Protein AF-0000000076601968 (afdb_homodimer)

Sequence (152 aa):
MTELIRTIVTALVDHPDQVSVTKQETDDVVLYQLTTHPDDLGKVIGKQGRIAKAIRTVLFAAASHNEKRVQLEILEMTELIRTIVTALVDHPDQVSVTKQETDDVVLYQLTTHPDDLGKV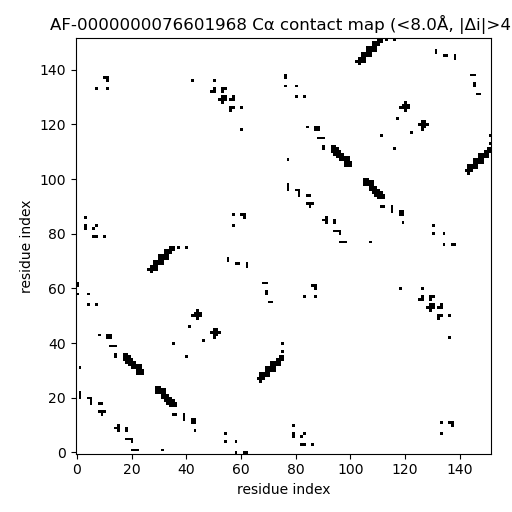IGKQGRIAKAIRTVLFAAASHNEKRVQLEILE

Foldseek 3Di:
DQVLVLVVLCVQFPCSVFWDWDWDDDPAEIEIEIEDDPVRLCRCQDDVRVNVVVSVVVVQVVCVVPRHHYYYHYDD/DQVLVLVVLCVQFDCSVFWDWDWDDDPAEIEIEIEDDPVRLCRCQDDVRVNVVVSVVVVQVVCVVPRHHYYYHYDD

Structure (mmCIF, N/CA/C/O backbone):
data_AF-0000000076601968-model_v1
#
loop_
_entity.id
_entity.type
_entity.pdbx_description
1 polymer 'RNA-binding protein KhpA'
#
loop_
_atom_site.group_PDB
_atom_site.id
_atom_site.type_symbol
_atom_site.label_atom_id
_atom_site.label_alt_id
_atom_site.label_comp_id
_atom_site.label_asym_id
_atom_site.label_entity_id
_atom_site.label_seq_id
_atom_site.pdbx_PDB_ins_code
_atom_site.Cartn_x
_atom_site.Cartn_y
_atom_site.Cartn_z
_atom_site.occupancy
_atom_site.B_iso_or_equiv
_atom_site.auth_seq_id
_atom_site.auth_comp_id
_atom_site.auth_asym_id
_atom_site.auth_atom_id
_atom_site.pdbx_PDB_model_num
ATOM 1 N N . MET A 1 1 ? 8.766 2.541 7.273 1 90.94 1 MET A N 1
ATOM 2 C CA . MET A 1 1 ? 8.602 2.344 5.84 1 90.94 1 MET A CA 1
ATOM 3 C C . MET A 1 1 ? 8.883 0.894 5.453 1 90.94 1 MET A C 1
ATOM 5 O O . MET A 1 1 ? 8.109 0.285 4.711 1 90.94 1 MET A O 1
ATOM 9 N N . THR A 1 2 ? 9.875 0.238 6.227 1 95.81 2 THR A N 1
ATOM 10 C CA . THR A 1 2 ? 10.18 -1.158 5.941 1 95.81 2 THR A CA 1
ATOM 11 C C . THR A 1 2 ? 8.984 -2.053 6.262 1 95.81 2 THR A C 1
ATOM 13 O O . THR A 1 2 ? 8.625 -2.916 5.461 1 95.81 2 THR A O 1
ATOM 16 N N . GLU A 1 3 ? 8.406 -1.749 7.41 1 95.69 3 GLU A N 1
ATOM 17 C CA . GLU A 1 3 ? 7.258 -2.549 7.82 1 95.69 3 GLU A CA 1
ATOM 18 C C . GLU A 1 3 ? 6.074 -2.334 6.883 1 95.69 3 GLU A C 1
ATOM 20 O O . GLU A 1 3 ? 5.32 -3.266 6.602 1 95.69 3 GLU A O 1
ATOM 25 N N . LEU A 1 4 ? 5.965 -1.119 6.457 1 97.94 4 LEU A N 1
ATOM 26 C CA . LEU A 1 4 ? 4.898 -0.804 5.512 1 97.94 4 LEU A CA 1
ATOM 27 C C . LEU A 1 4 ? 5.078 -1.58 4.211 1 97.94 4 LEU A C 1
ATOM 29 O O . LEU A 1 4 ? 4.145 -2.23 3.74 1 97.94 4 LEU A O 1
ATOM 33 N N . ILE A 1 5 ? 6.266 -1.593 3.67 1 98.69 5 ILE A N 1
ATOM 34 C CA . ILE A 1 5 ? 6.57 -2.314 2.439 1 98.69 5 ILE A CA 1
ATOM 35 C C . ILE A 1 5 ? 6.301 -3.805 2.635 1 98.69 5 ILE A C 1
ATOM 37 O O . ILE A 1 5 ? 5.637 -4.434 1.808 1 98.69 5 ILE A 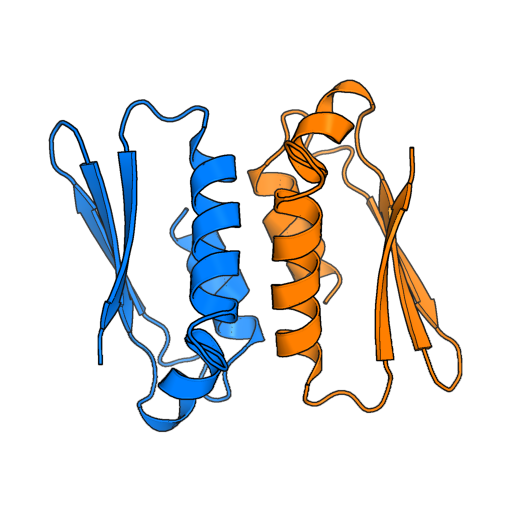O 1
ATOM 41 N N . ARG A 1 6 ? 6.762 -4.301 3.723 1 98.44 6 ARG A N 1
ATOM 42 C CA . ARG A 1 6 ? 6.582 -5.723 3.996 1 98.44 6 ARG A CA 1
ATOM 43 C C . ARG A 1 6 ? 5.102 -6.086 4.074 1 98.44 6 ARG A C 1
ATOM 45 O O . ARG A 1 6 ? 4.668 -7.074 3.486 1 98.44 6 ARG A O 1
ATOM 52 N N . THR A 1 7 ? 4.352 -5.273 4.738 1 98.25 7 THR A N 1
ATOM 53 C CA . THR A 1 7 ? 2.932 -5.555 4.906 1 98.25 7 THR A CA 1
ATOM 54 C C . THR A 1 7 ? 2.221 -5.559 3.557 1 98.25 7 THR A C 1
ATOM 56 O O . THR A 1 7 ? 1.455 -6.477 3.254 1 98.25 7 THR A O 1
ATOM 59 N N . ILE A 1 8 ? 2.502 -4.562 2.754 1 98.69 8 ILE A N 1
ATOM 60 C CA . ILE A 1 8 ? 1.854 -4.461 1.451 1 98.69 8 ILE A CA 1
ATOM 61 C C . ILE A 1 8 ? 2.24 -5.66 0.589 1 98.69 8 ILE A C 1
ATOM 63 O O . ILE A 1 8 ? 1.372 -6.355 0.058 1 98.69 8 ILE A O 1
ATOM 67 N N . VAL A 1 9 ? 3.523 -6.004 0.52 1 98.81 9 VAL A N 1
ATOM 68 C CA . VAL A 1 9 ? 4.016 -7.012 -0.412 1 98.81 9 VAL A CA 1
ATOM 69 C C . VAL A 1 9 ? 3.564 -8.398 0.043 1 98.81 9 VAL A C 1
ATOM 71 O O . VAL A 1 9 ? 3.197 -9.242 -0.78 1 98.81 9 VAL A O 1
ATOM 74 N N . THR A 1 10 ? 3.584 -8.609 1.359 1 98.31 10 THR A N 1
ATOM 75 C CA . THR A 1 10 ? 3.168 -9.906 1.88 1 98.31 10 THR A CA 1
ATOM 76 C C . THR A 1 10 ? 1.715 -10.195 1.516 1 98.31 10 THR A C 1
ATOM 78 O O . THR A 1 10 ? 1.332 -11.352 1.337 1 98.31 10 THR A O 1
ATOM 81 N N . ALA A 1 11 ? 0.943 -9.18 1.308 1 97.69 11 ALA A N 1
ATOM 82 C CA . ALA A 1 11 ? -0.463 -9.344 0.949 1 97.69 11 ALA A CA 1
ATOM 83 C C . ALA A 1 11 ? -0.611 -9.727 -0.521 1 97.69 11 ALA A C 1
ATOM 85 O O . ALA A 1 11 ? -1.682 -10.164 -0.95 1 97.69 11 ALA A O 1
ATOM 86 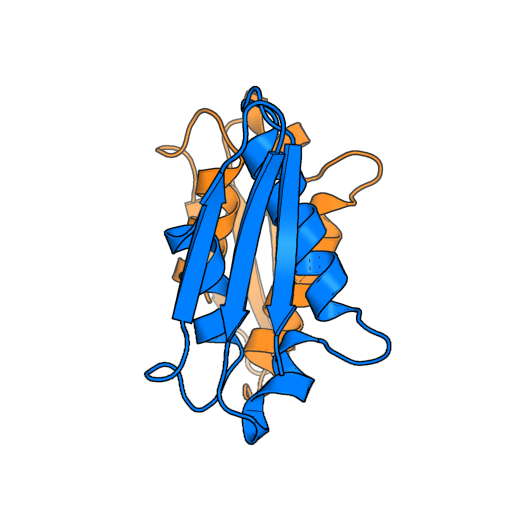N N . LEU A 1 12 ? 0.41 -9.633 -1.264 1 98.12 12 LEU A N 1
ATOM 87 C CA . LEU A 1 12 ? 0.332 -9.797 -2.711 1 98.12 12 LEU A CA 1
ATOM 88 C C . LEU A 1 12 ? 0.92 -11.141 -3.133 1 98.12 12 LEU A C 1
ATOM 90 O O . LEU A 1 12 ? 0.673 -11.609 -4.246 1 98.12 12 LEU A O 1
ATOM 94 N N . VAL A 1 13 ? 1.679 -11.82 -2.234 1 98.25 13 VAL A N 1
ATOM 95 C CA . VAL A 1 13 ? 2.547 -12.883 -2.73 1 98.25 13 VAL A CA 1
ATOM 96 C C . VAL A 1 13 ? 2.105 -14.227 -2.15 1 98.25 13 VAL A C 1
ATOM 98 O O . VAL A 1 13 ? 1.395 -14.273 -1.144 1 98.25 13 VAL A O 1
ATOM 101 N N . ASP A 1 14 ? 2.645 -15.273 -2.76 1 97.56 14 ASP A N 1
ATOM 102 C CA . ASP A 1 14 ? 2.355 -16.625 -2.32 1 97.56 14 ASP A CA 1
ATOM 103 C C . ASP A 1 14 ? 3.406 -17.125 -1.327 1 97.56 14 ASP A C 1
ATOM 105 O O . ASP A 1 14 ? 3.174 -18.094 -0.597 1 97.56 14 ASP A O 1
ATOM 109 N N . HIS A 1 15 ? 4.633 -16.5 -1.301 1 98.38 15 HIS A N 1
ATOM 110 C CA . HIS A 1 15 ? 5.719 -16.906 -0.415 1 98.38 15 HIS A CA 1
ATOM 111 C C . HIS A 1 15 ? 6.102 -15.781 0.537 1 98.38 15 HIS A C 1
ATOM 113 O O . HIS A 1 15 ? 7.207 -15.242 0.452 1 98.38 15 HIS A O 1
ATOM 119 N N . PRO A 1 16 ? 5.273 -15.477 1.503 1 98.25 16 PRO A N 1
ATOM 120 C CA . PRO A 1 16 ? 5.492 -14.344 2.404 1 98.25 16 PRO A CA 1
ATOM 121 C C . PRO A 1 16 ? 6.781 -14.477 3.215 1 98.25 16 PRO A C 1
ATOM 123 O O . PRO A 1 16 ? 7.379 -13.469 3.598 1 98.25 16 PRO A O 1
ATOM 126 N N . ASP A 1 17 ? 7.195 -15.727 3.387 1 98.19 17 ASP A N 1
ATOM 127 C CA . ASP A 1 17 ? 8.398 -15.945 4.188 1 98.19 17 ASP A CA 1
ATOM 128 C C . ASP A 1 17 ? 9.656 -15.539 3.42 1 98.19 17 ASP A C 1
ATOM 130 O O . ASP A 1 17 ? 10.734 -15.422 4.004 1 98.19 17 ASP A O 1
ATOM 134 N N . GLN A 1 18 ? 9.516 -15.266 2.16 1 98.19 18 GLN A N 1
ATOM 135 C CA . GLN A 1 18 ? 10.664 -14.938 1.324 1 98.19 18 GLN A CA 1
ATOM 136 C C . GLN A 1 18 ? 10.68 -13.445 0.976 1 98.19 18 GLN A C 1
ATOM 138 O O . GLN A 1 18 ? 11.438 -13.016 0.107 1 98.19 18 GLN A O 1
ATOM 143 N N . VAL A 1 19 ? 9.867 -12.719 1.599 1 98.69 19 VAL A N 1
ATOM 144 C CA . VAL A 1 19 ? 9.883 -11.266 1.416 1 98.69 19 VAL A CA 1
ATOM 145 C C . VAL A 1 19 ? 10.977 -10.648 2.281 1 98.69 19 VAL A C 1
ATOM 147 O O . VAL A 1 19 ? 11 -10.852 3.498 1 98.69 19 VAL A O 1
ATOM 150 N N . SER A 1 20 ? 11.883 -9.938 1.651 1 98.31 20 SER A N 1
ATOM 151 C CA . SER A 1 20 ? 12.945 -9.242 2.373 1 98.31 20 SER A CA 1
ATOM 152 C C . SER A 1 20 ? 13.07 -7.797 1.909 1 98.31 20 SER A C 1
ATOM 154 O O . SER A 1 20 ? 12.961 -7.512 0.715 1 98.31 20 SER A O 1
ATOM 156 N N . VAL A 1 21 ? 13.25 -6.969 2.834 1 98.44 21 VAL A N 1
ATOM 157 C CA . VAL A 1 21 ? 13.477 -5.555 2.557 1 98.44 21 VAL A CA 1
ATOM 158 C C . VAL A 1 21 ? 14.742 -5.082 3.27 1 98.44 21 VAL A C 1
ATOM 160 O O . VAL A 1 21 ? 14.875 -5.25 4.484 1 98.44 21 VAL A O 1
ATOM 163 N N . THR A 1 22 ? 15.633 -4.555 2.49 1 97.62 22 THR A N 1
ATOM 164 C CA . THR A 1 22 ? 16.828 -3.945 3.078 1 97.62 22 THR A CA 1
ATOM 165 C C . THR A 1 22 ? 16.828 -2.436 2.854 1 97.62 22 THR A C 1
ATOM 167 O O . THR A 1 22 ? 16.203 -1.942 1.907 1 97.62 22 THR A O 1
ATOM 170 N N . LYS A 1 23 ? 17.469 -1.788 3.844 1 96.69 23 LYS A N 1
ATOM 171 C CA . LYS A 1 23 ? 17.516 -0.329 3.812 1 96.69 23 LYS A CA 1
ATOM 172 C C . LYS A 1 23 ? 18.953 0.165 3.633 1 96.69 23 LYS A C 1
ATOM 174 O O . LYS A 1 23 ? 19.859 -0.285 4.332 1 96.69 23 LYS A O 1
ATOM 179 N N . GLN A 1 24 ? 19.156 0.94 2.545 1 95.56 24 GLN A N 1
ATOM 180 C CA . GLN A 1 24 ? 20.391 1.689 2.373 1 95.56 24 GLN A CA 1
ATOM 181 C C . GLN A 1 24 ? 20.141 3.193 2.439 1 95.56 24 GLN A C 1
ATOM 183 O O . GLN A 1 24 ? 19.25 3.709 1.756 1 95.56 24 GLN A O 1
ATOM 188 N N . GLU A 1 25 ? 21.031 3.791 3.275 1 93.25 25 GLU A N 1
ATOM 189 C CA . GLU A 1 25 ? 20.766 5.211 3.494 1 93.25 25 GLU A CA 1
ATOM 190 C C . GLU A 1 25 ? 22.016 6.051 3.244 1 93.25 25 GLU A C 1
ATOM 192 O O . GLU A 1 25 ? 23.109 5.68 3.668 1 93.25 25 GLU A O 1
ATOM 197 N N . THR A 1 26 ? 21.812 7.016 2.332 1 93.69 26 THR A N 1
ATOM 198 C CA . THR A 1 26 ? 22.812 8.078 2.215 1 93.69 26 THR A CA 1
ATOM 199 C C . THR A 1 26 ? 22.281 9.375 2.828 1 93.69 26 THR A C 1
ATOM 201 O O . THR A 1 26 ? 21.281 9.367 3.539 1 93.69 26 THR A O 1
ATOM 204 N N . ASP A 1 27 ? 22.969 10.5 2.721 1 92.31 27 ASP A N 1
ATOM 205 C CA . ASP A 1 27 ? 22.562 11.766 3.324 1 92.31 27 ASP A CA 1
ATOM 206 C C . ASP A 1 27 ? 21.266 12.273 2.701 1 92.31 27 ASP A C 1
ATOM 208 O O . ASP A 1 27 ? 20.469 12.922 3.375 1 92.31 27 ASP A O 1
ATOM 212 N N . ASP A 1 28 ? 20.984 11.852 1.459 1 93.38 28 ASP A N 1
ATOM 213 C CA . ASP A 1 28 ? 19.891 12.508 0.754 1 93.38 28 ASP A CA 1
ATOM 214 C C . ASP A 1 28 ? 18.797 11.516 0.377 1 93.38 28 ASP A C 1
ATOM 216 O O . ASP A 1 28 ? 17.672 11.906 0.067 1 93.38 28 ASP A O 1
ATOM 220 N N . VAL A 1 29 ? 19.219 10.195 0.379 1 94.5 29 VAL A N 1
ATOM 221 C CA . VAL A 1 29 ? 18.297 9.219 -0.176 1 94.5 29 VAL A CA 1
ATOM 222 C C . VAL A 1 29 ? 18.203 8 0.746 1 94.5 29 VAL A C 1
ATOM 224 O O . VAL A 1 29 ? 19.234 7.531 1.255 1 94.5 29 VAL A O 1
ATOM 227 N N . VAL A 1 30 ? 17.031 7.555 1.025 1 96.06 30 VAL A N 1
ATOM 228 C CA . VAL A 1 30 ? 16.797 6.242 1.616 1 96.06 30 VAL A CA 1
ATOM 229 C C . VAL A 1 30 ? 16.312 5.266 0.544 1 96.06 30 VAL A C 1
ATOM 231 O O . VAL A 1 30 ? 15.273 5.48 -0.07 1 96.06 30 VAL A O 1
ATOM 234 N N . LEU A 1 31 ? 17.156 4.238 0.292 1 97.44 31 LEU A N 1
ATOM 235 C CA . LEU A 1 31 ? 16.844 3.227 -0.71 1 97.44 31 LEU A CA 1
ATOM 236 C C . LEU A 1 31 ? 16.375 1.935 -0.049 1 97.44 31 LEU A C 1
ATOM 238 O O . LEU A 1 31 ? 17.094 1.35 0.76 1 97.44 31 LEU A O 1
ATOM 242 N N . TYR A 1 32 ? 15.148 1.607 -0.361 1 98.12 32 TYR A N 1
ATOM 243 C CA . TYR A 1 32 ? 14.641 0.303 0.048 1 98.12 32 TYR A CA 1
ATOM 244 C C . TYR A 1 32 ? 14.758 -0.709 -1.085 1 98.12 32 TYR A C 1
ATOM 246 O O . TYR A 1 32 ? 14.305 -0.454 -2.203 1 98.12 32 TYR A O 1
ATOM 254 N N . GLN A 1 33 ? 15.391 -1.832 -0.754 1 98.69 33 GLN A N 1
ATOM 255 C CA . GLN A 1 33 ? 15.547 -2.918 -1.718 1 98.69 33 GLN A CA 1
ATOM 256 C C . GLN A 1 33 ? 14.688 -4.121 -1.328 1 98.69 33 GLN A C 1
ATOM 258 O O . GLN A 1 33 ? 14.875 -4.699 -0.254 1 98.69 33 GLN A O 1
ATOM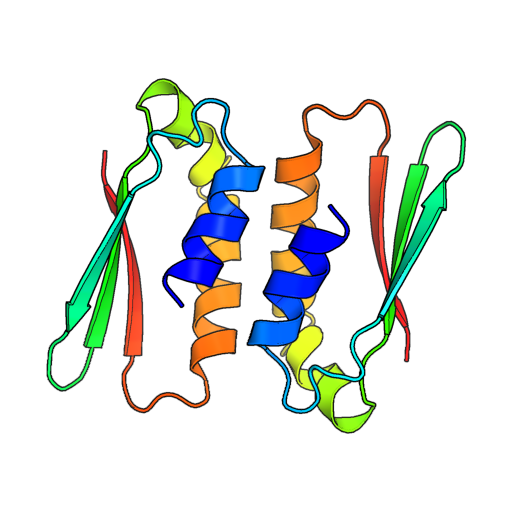 263 N N . LEU A 1 34 ? 13.844 -4.5 -2.289 1 98.75 34 LEU A N 1
ATOM 264 C CA . LEU A 1 34 ? 12.875 -5.559 -2.039 1 98.75 34 LEU A CA 1
ATOM 265 C C . LEU A 1 34 ? 13.227 -6.82 -2.814 1 98.75 34 LEU A C 1
ATOM 267 O O . LEU A 1 34 ? 13.523 -6.758 -4.012 1 98.75 34 LEU A O 1
ATOM 271 N N . THR A 1 35 ? 13.211 -7.945 -2.119 1 98.56 35 THR A N 1
ATOM 272 C CA . THR A 1 35 ? 13.328 -9.242 -2.768 1 98.56 35 THR A CA 1
ATOM 273 C C . THR A 1 35 ? 12.156 -10.148 -2.396 1 98.56 35 THR A C 1
ATOM 275 O O . THR A 1 35 ? 11.68 -10.117 -1.263 1 98.56 35 THR A O 1
ATOM 278 N N . THR A 1 36 ? 11.773 -10.875 -3.408 1 98.62 36 THR A N 1
ATOM 279 C CA . THR A 1 36 ? 10.711 -11.859 -3.23 1 98.62 36 THR A CA 1
ATOM 280 C C . THR A 1 36 ? 11.07 -13.172 -3.924 1 98.62 36 THR A C 1
ATOM 282 O O . THR A 1 36 ? 12.102 -13.266 -4.594 1 98.62 36 THR A O 1
ATOM 285 N N . HIS A 1 37 ? 10.219 -14.148 -3.658 1 98.44 37 HIS A N 1
ATOM 286 C CA . HIS A 1 37 ? 10.359 -15.367 -4.445 1 98.44 37 HIS A CA 1
ATOM 287 C C . HIS A 1 37 ? 10.211 -15.086 -5.934 1 98.44 37 HIS A C 1
ATOM 289 O O . HIS A 1 37 ? 9.359 -14.297 -6.34 1 98.44 37 HIS A O 1
ATOM 295 N N . PRO A 1 38 ? 11.062 -15.781 -6.766 1 98 38 PRO A N 1
ATOM 296 C CA . PRO A 1 38 ? 11 -15.539 -8.211 1 98 38 PRO A CA 1
ATOM 297 C C . PRO A 1 38 ? 9.602 -15.742 -8.781 1 98 38 PRO A C 1
ATOM 299 O O . PRO A 1 38 ? 9.195 -15.023 -9.703 1 98 38 PRO A O 1
ATOM 302 N N . ASP A 1 39 ? 8.852 -16.625 -8.234 1 97.62 39 ASP A N 1
ATOM 303 C CA . ASP A 1 39 ? 7.5 -16.922 -8.695 1 97.62 39 ASP A CA 1
ATOM 304 C C . ASP A 1 39 ? 6.555 -15.766 -8.406 1 97.62 39 ASP A C 1
ATOM 306 O O . ASP A 1 39 ? 5.457 -15.703 -8.969 1 97.62 39 ASP A O 1
ATOM 310 N N . ASP A 1 40 ? 7.016 -14.836 -7.445 1 98 40 ASP A N 1
ATOM 311 C CA . ASP A 1 40 ? 6.113 -13.797 -6.961 1 98 40 ASP A CA 1
ATOM 312 C C . ASP A 1 40 ? 6.438 -12.453 -7.598 1 98 40 ASP A C 1
ATOM 314 O O . ASP A 1 40 ? 5.695 -11.484 -7.422 1 98 40 ASP A O 1
ATOM 318 N N . LEU A 1 41 ? 7.488 -12.352 -8.336 1 97.62 41 LEU A N 1
ATOM 319 C CA . LEU A 1 41 ? 7.953 -11.078 -8.891 1 97.62 41 LEU A CA 1
ATOM 320 C C . LEU A 1 41 ? 6.875 -10.438 -9.758 1 97.62 41 LEU A C 1
ATOM 322 O O . LEU A 1 41 ? 6.629 -9.234 -9.656 1 97.62 41 LEU A O 1
ATOM 326 N N . GLY A 1 42 ? 6.203 -11.219 -10.492 1 97.19 42 GLY A N 1
ATOM 327 C CA . GLY A 1 42 ? 5.145 -10.711 -11.344 1 97.19 42 GLY A CA 1
ATOM 328 C C . GLY A 1 42 ? 3.99 -10.109 -10.57 1 97.19 42 GLY A C 1
ATOM 329 O O . GLY A 1 42 ? 3.404 -9.109 -11 1 97.19 42 GLY A O 1
ATOM 330 N N . LYS A 1 43 ? 3.697 -10.633 -9.445 1 97.31 43 LYS A N 1
ATOM 331 C CA . LYS A 1 43 ? 2.609 -10.141 -8.609 1 97.31 43 LYS A CA 1
ATOM 332 C C . LYS A 1 43 ? 2.967 -8.789 -7.988 1 97.31 43 LYS A C 1
ATOM 334 O O . LYS A 1 43 ? 2.098 -7.934 -7.816 1 97.31 43 LYS A O 1
ATOM 339 N N . VAL A 1 44 ? 4.195 -8.602 -7.691 1 98.44 44 VAL A N 1
ATOM 340 C CA . VAL A 1 44 ? 4.645 -7.391 -7.016 1 98.44 44 VAL A CA 1
ATOM 341 C C . VAL A 1 44 ? 4.773 -6.254 -8.023 1 98.44 44 VAL A C 1
ATOM 343 O O . VAL A 1 44 ? 4.426 -5.109 -7.723 1 98.44 44 VAL A O 1
ATOM 346 N N . ILE A 1 45 ? 5.238 -6.594 -9.18 1 98.12 45 ILE A N 1
ATOM 347 C CA . ILE A 1 45 ? 5.426 -5.578 -10.211 1 98.12 45 ILE A CA 1
ATOM 348 C C . ILE A 1 45 ? 4.082 -5.219 -10.836 1 98.12 45 ILE A C 1
ATOM 350 O O . ILE A 1 45 ? 3.74 -4.039 -10.961 1 98.12 45 ILE A O 1
ATOM 354 N N . GLY A 1 46 ? 3.268 -6.25 -11.227 1 97.31 46 GLY A N 1
ATOM 355 C CA . GLY A 1 46 ? 1.988 -6.074 -11.891 1 97.31 46 GLY A CA 1
ATOM 356 C C . GLY A 1 46 ? 2.123 -5.836 -13.383 1 97.31 46 GLY A C 1
ATOM 357 O O . GLY A 1 46 ? 3.227 -5.605 -13.883 1 97.31 46 GLY A O 1
ATOM 358 N N . LYS A 1 47 ? 0.952 -5.969 -14.047 1 95.81 47 LYS A N 1
ATOM 359 C CA . LYS A 1 47 ? 0.933 -5.691 -15.484 1 95.81 47 LYS A CA 1
ATOM 360 C C . LYS A 1 47 ? 1.391 -4.262 -15.773 1 95.81 47 LYS A C 1
ATOM 362 O O . LYS A 1 47 ? 0.874 -3.309 -15.188 1 95.81 47 LYS A O 1
ATOM 367 N N . GLN A 1 48 ? 2.455 -4.105 -16.578 1 97.12 48 GLN A N 1
ATOM 368 C CA . GLN A 1 48 ? 3.027 -2.814 -16.953 1 97.12 48 GLN A CA 1
ATOM 369 C C . GLN A 1 48 ? 3.537 -2.066 -15.719 1 97.12 48 GLN A C 1
ATOM 371 O O . GLN A 1 48 ? 3.436 -0.841 -15.648 1 97.12 48 GLN A O 1
ATOM 376 N N . GLY A 1 49 ? 3.922 -2.707 -14.711 1 98 49 GLY A N 1
ATOM 377 C CA . GLY A 1 49 ? 4.48 -2.105 -13.508 1 98 49 GLY A CA 1
ATOM 378 C C . GLY A 1 49 ? 3.443 -1.389 -12.664 1 98 49 GLY A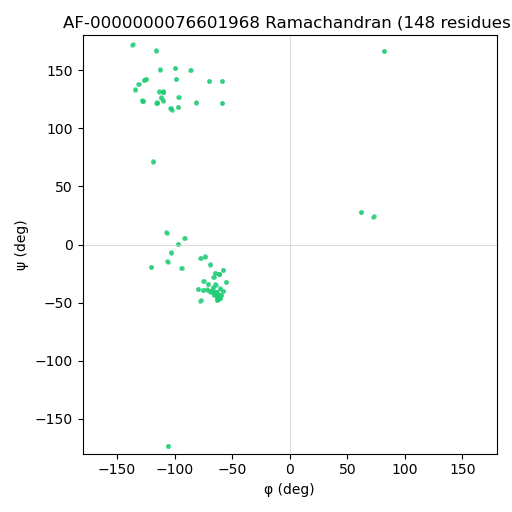 C 1
ATOM 379 O O . GLY A 1 49 ? 3.785 -0.522 -11.852 1 98 49 GLY A O 1
ATOM 380 N N . ARG A 1 50 ? 2.258 -1.755 -12.805 1 98.31 50 ARG A N 1
ATOM 381 C CA . ARG A 1 50 ? 1.157 -1.008 -12.203 1 98.31 50 ARG A CA 1
ATOM 382 C C . ARG A 1 50 ? 1.175 -1.133 -10.688 1 98.31 50 ARG A C 1
ATOM 384 O O . ARG A 1 50 ? 0.966 -0.148 -9.977 1 98.31 50 ARG A O 1
ATOM 391 N N . ILE A 1 51 ? 1.456 -2.279 -10.195 1 98.62 51 ILE A N 1
ATOM 392 C CA . ILE A 1 51 ? 1.429 -2.496 -8.75 1 98.62 51 ILE A CA 1
ATOM 393 C C . ILE A 1 51 ? 2.668 -1.873 -8.109 1 98.62 51 ILE A C 1
ATOM 395 O O . ILE A 1 51 ? 2.576 -1.228 -7.062 1 98.62 51 ILE A O 1
ATOM 399 N N . ALA A 1 52 ? 3.783 -1.997 -8.773 1 98.69 52 ALA A N 1
ATOM 400 C CA . ALA A 1 52 ? 5.016 -1.371 -8.312 1 98.69 52 ALA A CA 1
ATOM 401 C C . ALA A 1 52 ? 4.859 0.143 -8.211 1 98.69 52 ALA A C 1
ATOM 403 O O . ALA A 1 52 ? 5.254 0.751 -7.215 1 98.69 52 ALA A O 1
ATOM 404 N N . LYS A 1 53 ? 4.258 0.654 -9.188 1 98.75 53 LYS A N 1
ATOM 405 C CA . LYS A 1 53 ? 4.023 2.096 -9.195 1 98.75 53 LYS A CA 1
ATOM 406 C C . LYS A 1 53 ? 3.102 2.506 -8.047 1 98.75 53 LYS A C 1
ATOM 408 O O . LYS A 1 53 ? 3.338 3.52 -7.387 1 98.75 53 LYS A O 1
ATOM 413 N N . ALA A 1 54 ? 2.09 1.728 -7.797 1 98.88 54 ALA A N 1
ATOM 414 C CA . ALA A 1 54 ? 1.148 2.018 -6.719 1 98.88 54 ALA A CA 1
ATOM 415 C C . ALA A 1 54 ? 1.843 1.984 -5.359 1 98.88 54 ALA A C 1
ATOM 417 O O . ALA A 1 54 ? 1.631 2.867 -4.527 1 98.88 54 ALA A O 1
ATOM 418 N N . ILE A 1 55 ? 2.658 0.988 -5.199 1 98.88 55 ILE A N 1
ATOM 419 C CA . ILE A 1 55 ? 3.391 0.872 -3.941 1 98.88 55 ILE A CA 1
ATOM 420 C C . ILE A 1 55 ? 4.305 2.08 -3.764 1 98.88 55 ILE A C 1
ATOM 422 O O . ILE A 1 55 ? 4.336 2.693 -2.695 1 98.88 55 ILE A O 1
ATOM 426 N N . ARG A 1 56 ? 5.035 2.451 -4.805 1 98.62 56 ARG A N 1
ATOM 427 C CA . ARG A 1 56 ? 5.93 3.602 -4.742 1 98.62 56 ARG A CA 1
ATOM 428 C C . ARG A 1 56 ? 5.16 4.883 -4.441 1 98.62 56 ARG A C 1
ATOM 430 O O . ARG A 1 56 ? 5.637 5.734 -3.686 1 98.62 56 ARG A O 1
ATOM 437 N N . THR A 1 57 ? 3.967 5.031 -4.984 1 98.56 57 THR A N 1
ATOM 438 C CA . THR A 1 57 ? 3.133 6.199 -4.719 1 98.56 57 THR A CA 1
ATOM 439 C C . THR A 1 57 ? 2.781 6.285 -3.238 1 98.56 57 THR A C 1
ATOM 441 O O . THR A 1 57 ? 2.9 7.352 -2.629 1 98.56 57 THR A O 1
ATOM 444 N N . VAL A 1 58 ? 2.393 5.16 -2.693 1 98.44 58 VAL A N 1
ATOM 445 C CA . VAL A 1 58 ? 2.035 5.117 -1.279 1 98.44 58 VAL A CA 1
ATOM 446 C C . VAL A 1 58 ? 3.26 5.445 -0.427 1 98.44 58 VAL A C 1
ATOM 448 O O . VAL A 1 58 ? 3.168 6.227 0.524 1 98.44 58 VAL A O 1
ATOM 451 N N . LEU A 1 59 ? 4.414 4.914 -0.816 1 98 59 LEU A N 1
ATOM 452 C CA . LEU A 1 59 ? 5.625 5.121 -0.034 1 98 59 LEU A CA 1
ATOM 453 C C . LEU A 1 59 ? 6.059 6.586 -0.083 1 98 59 LEU A C 1
ATOM 455 O O . LEU A 1 59 ? 6.477 7.148 0.932 1 98 59 LEU A O 1
ATOM 459 N N . PHE A 1 60 ? 5.926 7.172 -1.235 1 96.75 60 PHE A N 1
ATOM 460 C CA . PHE A 1 60 ? 6.273 8.578 -1.39 1 96.75 60 PHE A CA 1
ATOM 461 C C . PHE A 1 60 ? 5.398 9.453 -0.495 1 96.75 60 PHE A C 1
ATOM 463 O O . PHE A 1 60 ? 5.902 10.359 0.18 1 96.75 60 PHE A O 1
ATOM 470 N N . ALA A 1 61 ? 4.176 9.133 -0.488 1 96.81 61 ALA A N 1
ATOM 471 C CA . ALA A 1 61 ? 3.244 9.891 0.34 1 96.81 61 ALA A CA 1
ATOM 472 C C . ALA A 1 61 ? 3.539 9.695 1.823 1 96.81 61 ALA A C 1
ATOM 474 O O . ALA A 1 61 ? 3.49 10.641 2.605 1 96.81 61 ALA A O 1
ATOM 475 N N . ALA A 1 62 ? 3.814 8.523 2.178 1 96.62 62 ALA A N 1
ATOM 476 C CA . ALA A 1 62 ? 4.09 8.188 3.574 1 96.62 62 ALA A CA 1
ATOM 477 C C . ALA A 1 62 ? 5.375 8.852 4.055 1 96.62 62 ALA A C 1
ATOM 479 O O . ALA A 1 62 ? 5.523 9.148 5.242 1 96.62 62 ALA A O 1
ATOM 480 N N . ALA A 1 63 ? 6.293 9.102 3.127 1 94.19 63 ALA A N 1
ATOM 481 C CA . ALA A 1 63 ? 7.598 9.672 3.457 1 94.19 63 ALA A CA 1
ATOM 482 C C . ALA A 1 63 ? 7.566 11.195 3.375 1 94.19 63 ALA A C 1
ATOM 484 O O . ALA A 1 63 ? 8.609 11.844 3.463 1 94.19 63 ALA A O 1
ATOM 485 N N . SER A 1 64 ? 6.434 11.75 3.15 1 85.94 64 SER A N 1
ATOM 486 C CA . SER A 1 64 ? 6.316 13.18 2.881 1 85.94 64 SER A CA 1
ATOM 487 C C . SER A 1 64 ? 6.887 14.008 4.027 1 85.94 64 SER A C 1
ATOM 489 O O . SER A 1 64 ? 7.328 15.141 3.822 1 85.94 64 SER A O 1
ATOM 491 N N . HIS A 1 65 ? 6.938 13.398 5.141 1 79.88 65 HIS A N 1
ATOM 492 C CA . HIS A 1 65 ? 7.453 14.164 6.27 1 79.88 65 HIS A CA 1
ATOM 493 C C . HIS A 1 65 ? 8.938 13.883 6.496 1 79.88 65 HIS A C 1
ATOM 495 O O . HIS A 1 65 ? 9.555 14.484 7.375 1 79.88 65 HIS A O 1
ATOM 501 N N . ASN A 1 66 ? 9.43 13.062 5.66 1 79.31 66 ASN A N 1
ATOM 502 C CA . ASN A 1 66 ? 10.828 12.688 5.836 1 79.31 66 ASN A CA 1
ATOM 503 C C . ASN A 1 66 ? 11.766 13.688 5.156 1 79.31 66 ASN A C 1
ATOM 505 O O . ASN A 1 66 ? 11.383 1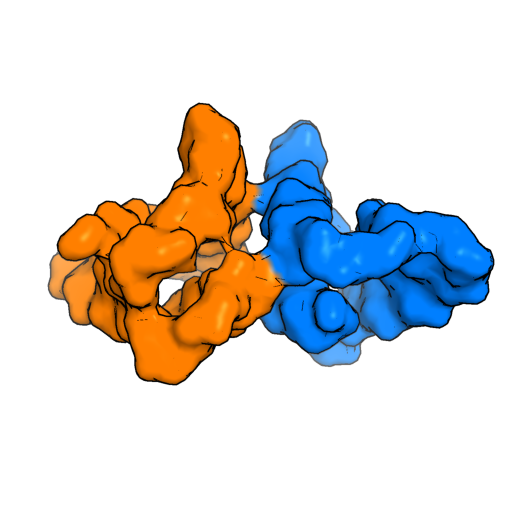4.336 4.188 1 79.31 66 ASN A O 1
ATOM 509 N N . GLU A 1 67 ? 12.82 13.844 5.613 1 81.12 67 GLU A N 1
ATOM 510 C CA . GLU A 1 67 ? 13.836 14.734 5.07 1 81.12 67 GLU A CA 1
ATOM 511 C C . GLU A 1 67 ? 14.477 14.148 3.818 1 81.12 67 GLU A C 1
ATOM 513 O O . GLU A 1 67 ? 14.883 14.883 2.914 1 81.12 67 GLU A O 1
ATOM 518 N N . LYS A 1 68 ? 14.547 12.93 3.787 1 89.94 68 LYS A N 1
ATOM 519 C CA . LYS A 1 68 ? 15.227 12.273 2.68 1 89.94 68 LYS A CA 1
ATOM 520 C C . LYS A 1 68 ? 14.227 11.75 1.649 1 89.94 68 LYS A C 1
ATOM 522 O O . LYS A 1 68 ? 13.102 11.398 1.995 1 89.94 68 LYS A O 1
ATOM 527 N N . ARG A 1 69 ? 14.742 11.695 0.413 1 93.31 69 ARG A N 1
ATOM 528 C CA . ARG A 1 69 ? 13.977 11.07 -0.659 1 93.31 69 ARG A CA 1
ATOM 529 C C . ARG A 1 69 ? 13.891 9.555 -0.463 1 93.31 69 ARG A C 1
ATOM 531 O O . ARG A 1 69 ? 14.875 8.922 -0.079 1 93.31 69 ARG A O 1
ATOM 538 N N . VAL A 1 70 ? 12.797 9 -0.74 1 96.5 70 VAL A N 1
ATOM 539 C CA . VAL A 1 70 ? 12.602 7.562 -0.561 1 96.5 70 VAL A CA 1
ATOM 540 C C . VAL A 1 70 ? 12.492 6.883 -1.924 1 96.5 70 VAL A C 1
ATOM 542 O O . VAL A 1 70 ? 11.797 7.379 -2.816 1 96.5 70 VAL A O 1
ATOM 545 N N . GLN A 1 71 ? 13.273 5.797 -2.076 1 97 71 GLN A N 1
ATOM 546 C CA . GLN A 1 71 ? 13.234 5 -3.299 1 97 71 GLN A CA 1
ATOM 547 C C . GLN A 1 71 ? 12.992 3.527 -2.988 1 97 71 GLN A C 1
ATOM 549 O O . GLN A 1 71 ? 13.523 2.998 -2.012 1 97 71 GLN A O 1
ATOM 554 N N . LEU A 1 72 ? 12.227 2.939 -3.82 1 98.44 72 LEU A N 1
ATOM 555 C CA . LEU A 1 72 ? 12.016 1.499 -3.736 1 98.44 72 LEU A CA 1
ATOM 556 C C . LEU A 1 72 ? 12.562 0.797 -4.977 1 98.44 72 LEU A C 1
ATOM 558 O O . LEU A 1 72 ? 12.188 1.136 -6.102 1 98.44 72 LEU A O 1
ATOM 562 N N . GLU A 1 73 ? 13.445 -0.101 -4.73 1 98.44 73 GLU A N 1
ATOM 563 C CA . GLU A 1 73 ? 13.977 -0.958 -5.789 1 98.44 73 GLU A CA 1
ATOM 564 C C . GLU A 1 73 ? 13.531 -2.404 -5.602 1 98.44 73 GLU A C 1
ATOM 566 O O . GLU A 1 73 ? 13.695 -2.977 -4.523 1 98.44 73 GLU A O 1
ATOM 571 N N . ILE A 1 74 ? 12.945 -2.949 -6.656 1 98.38 74 ILE A N 1
ATOM 572 C CA . ILE A 1 74 ? 12.57 -4.359 -6.656 1 98.38 74 ILE A CA 1
ATOM 573 C C . ILE A 1 74 ? 13.648 -5.18 -7.355 1 98.38 74 ILE A C 1
ATOM 575 O O . ILE A 1 74 ? 13.891 -5.012 -8.555 1 98.38 74 ILE A O 1
ATOM 579 N N . LEU A 1 75 ? 14.203 -6.047 -6.598 1 96.75 75 LEU A N 1
ATOM 580 C CA . LEU A 1 75 ? 15.328 -6.82 -7.113 1 96.75 75 LEU A CA 1
ATOM 581 C C . LEU A 1 75 ? 14.867 -8.195 -7.59 1 96.75 75 LEU A C 1
ATOM 583 O O . LEU A 1 75 ? 13.977 -8.805 -6.984 1 96.75 75 LEU A O 1
ATOM 587 N N . GLU A 1 76 ? 15.391 -8.719 -8.641 1 87.44 76 GLU A N 1
ATOM 588 C CA . GLU A 1 76 ? 15.086 -10.055 -9.148 1 87.44 76 GLU A CA 1
ATOM 589 C C . GLU A 1 76 ? 15.953 -11.117 -8.477 1 87.44 76 GLU A C 1
ATOM 591 O O . GLU A 1 76 ? 17.047 -10.82 -8.008 1 87.44 76 GLU A O 1
ATOM 596 N N . MET B 1 1 ? -7.496 -7.961 4.492 1 91.06 1 MET B N 1
ATOM 597 C CA . MET B 1 1 ? -7.59 -6.746 3.688 1 91.06 1 MET B CA 1
ATOM 598 C C . MET B 1 1 ? -7.812 -5.523 4.57 1 91.06 1 MET B C 1
ATOM 600 O O . MET B 1 1 ? -7.152 -4.496 4.395 1 91.06 1 MET B O 1
ATOM 604 N N . THR B 1 2 ? -8.578 -5.742 5.75 1 95.75 2 THR B N 1
ATOM 605 C CA . THR B 1 2 ? -8.812 -4.633 6.664 1 95.75 2 THR B CA 1
ATOM 606 C C . THR B 1 2 ? -7.5 -4.172 7.297 1 95.75 2 THR B C 1
ATOM 608 O O . THR B 1 2 ? -7.227 -2.971 7.363 1 95.75 2 THR B O 1
ATOM 611 N N . GLU B 1 3 ? -6.73 -5.172 7.688 1 95.62 3 GLU B N 1
ATOM 612 C CA . GLU B 1 3 ? -5.457 -4.844 8.312 1 95.62 3 GLU B CA 1
ATOM 613 C C . GLU B 1 3 ? -4.508 -4.176 7.324 1 95.62 3 GLU B C 1
ATOM 615 O O . GLU B 1 3 ? -3.742 -3.283 7.695 1 95.62 3 GLU B O 1
ATOM 620 N N . LEU B 1 4 ? -4.59 -4.66 6.121 1 97.94 4 LEU B N 1
ATOM 621 C CA . LEU B 1 4 ? -3.768 -4.062 5.07 1 97.94 4 LEU B CA 1
ATOM 622 C C . LEU B 1 4 ? -4.133 -2.598 4.859 1 97.94 4 LEU B C 1
ATOM 624 O O . LEU B 1 4 ? -3.258 -1.73 4.859 1 97.94 4 LEU B O 1
ATOM 628 N N . ILE B 1 5 ? -5.398 -2.287 4.762 1 98.69 5 ILE B N 1
ATOM 629 C CA . ILE B 1 5 ? -5.879 -0.921 4.578 1 98.69 5 ILE B CA 1
ATOM 630 C C . ILE B 1 5 ? -5.441 -0.059 5.762 1 98.69 5 ILE B C 1
ATOM 632 O O . ILE B 1 5 ? -4.902 1.035 5.574 1 98.69 5 ILE B O 1
ATOM 636 N N . ARG B 1 6 ? -5.621 -0.585 6.914 1 98.38 6 ARG B N 1
ATOM 637 C CA . ARG B 1 6 ? -5.266 0.164 8.109 1 98.38 6 ARG B CA 1
ATOM 638 C C . ARG B 1 6 ? -3.773 0.477 8.141 1 98.38 6 ARG B C 1
ATOM 640 O O . ARG B 1 6 ? -3.375 1.609 8.422 1 98.38 6 ARG B O 1
ATOM 647 N N . THR B 1 7 ? -2.996 -0.48 7.809 1 98.31 7 THR B N 1
ATOM 648 C CA . THR B 1 7 ? -1.551 -0.292 7.84 1 98.31 7 THR B CA 1
ATOM 649 C C . THR B 1 7 ? -1.122 0.782 6.844 1 98.31 7 THR B C 1
ATOM 651 O O . THR B 1 7 ? -0.353 1.682 7.188 1 98.31 7 THR B O 1
ATOM 654 N N . ILE B 1 8 ? -1.646 0.692 5.648 1 98.69 8 ILE B N 1
ATOM 655 C CA . ILE B 1 8 ? -1.278 1.656 4.617 1 98.69 8 ILE B CA 1
ATOM 656 C C . ILE B 1 8 ? -1.719 3.057 5.039 1 98.69 8 ILE B C 1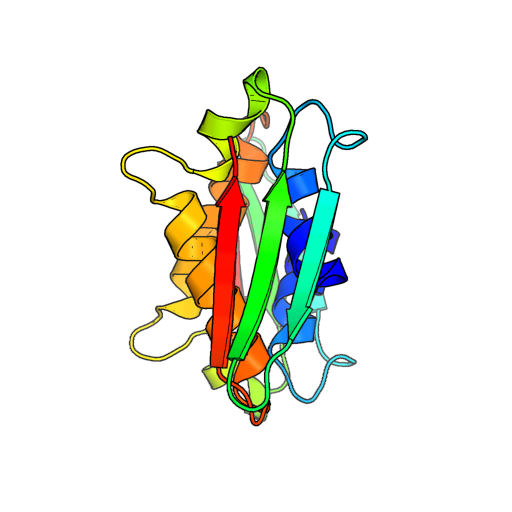
ATOM 658 O O . ILE B 1 8 ? -0.915 3.99 5.047 1 98.69 8 ILE B O 1
ATOM 662 N N . VAL B 1 9 ? -2.961 3.223 5.504 1 98.81 9 VAL B N 1
ATOM 663 C CA . VAL B 1 9 ? -3.535 4.539 5.762 1 98.81 9 VAL B CA 1
ATOM 664 C C . VAL B 1 9 ? -2.879 5.156 6.996 1 98.81 9 VAL B C 1
ATOM 666 O O . VAL B 1 9 ? -2.609 6.359 7.027 1 98.81 9 VAL B O 1
ATOM 669 N N . THR B 1 10 ? -2.611 4.305 7.992 1 98.25 10 THR B N 1
ATOM 670 C CA . THR B 1 10 ? -1.986 4.812 9.211 1 98.25 10 THR B CA 1
ATOM 671 C C . THR B 1 10 ? -0.614 5.406 8.906 1 98.25 10 THR B C 1
ATOM 673 O O . THR B 1 10 ? -0.173 6.34 9.586 1 98.25 10 THR B O 1
ATOM 676 N N . ALA B 1 11 ? -0 4.965 7.867 1 97.69 11 ALA B N 1
ATOM 677 C CA . ALA B 1 11 ? 1.316 5.469 7.488 1 97.69 11 ALA B CA 1
ATOM 678 C C . ALA B 1 11 ? 1.206 6.832 6.809 1 97.69 11 ALA B C 1
ATOM 680 O O . ALA B 1 11 ? 2.205 7.539 6.652 1 97.69 11 ALA B O 1
ATOM 681 N N . LEU B 1 12 ? 0.05 7.234 6.469 1 98.12 12 LEU B N 1
ATOM 682 C CA . LEU B 1 12 ? -0.145 8.43 5.66 1 98.12 12 LEU B CA 1
ATOM 683 C C . LEU B 1 12 ? -0.684 9.578 6.508 1 98.12 12 LEU B C 1
ATOM 685 O O . LEU B 1 12 ? -0.626 10.742 6.094 1 98.12 12 LEU B O 1
ATOM 689 N N . VAL B 1 13 ? -1.18 9.281 7.738 1 98.25 13 VAL B N 1
ATOM 690 C CA . VAL B 1 13 ? -2.031 10.273 8.383 1 98.25 13 VAL B CA 1
ATOM 691 C C . VAL B 1 13 ? -1.368 10.773 9.664 1 98.25 13 VAL B C 1
ATOM 693 O O . VAL B 1 13 ? -0.468 10.117 10.195 1 98.25 13 VAL B O 1
ATOM 696 N N . ASP B 1 14 ? -1.93 11.852 10.164 1 97.62 14 ASP B N 1
ATOM 697 C CA . ASP B 1 14 ? -1.438 12.453 11.398 1 97.62 14 ASP B CA 1
ATOM 698 C C . ASP B 1 14 ? -2.221 11.945 12.609 1 97.62 14 ASP B C 1
ATOM 700 O O . ASP B 1 14 ? -1.761 12.062 13.742 1 97.62 14 ASP B O 1
ATOM 704 N N . HIS B 1 15 ? -3.465 11.398 12.398 1 98.31 15 HIS B N 1
ATOM 705 C CA . HIS B 1 15 ? -4.312 10.906 13.477 1 98.31 15 HIS B CA 1
ATOM 706 C C . HIS B 1 15 ? -4.602 9.422 13.32 1 98.31 15 HIS B C 1
ATOM 708 O O . HIS B 1 15 ? -5.746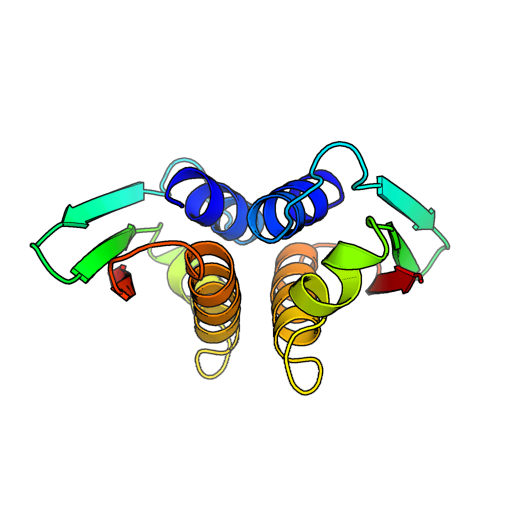 9.023 13.086 1 98.31 15 HIS B O 1
ATOM 714 N N . PRO B 1 16 ? -3.629 8.578 13.531 1 98.25 16 PRO B N 1
ATOM 715 C CA . PRO B 1 16 ? -3.766 7.141 13.297 1 98.25 16 PRO B CA 1
ATOM 716 C C . PRO B 1 16 ? -4.844 6.5 14.172 1 98.25 16 PRO B C 1
ATOM 718 O O . PRO B 1 16 ? -5.445 5.496 13.773 1 98.25 16 PRO B O 1
ATOM 721 N N . ASP B 1 17 ? -5.098 7.141 15.297 1 98.19 17 ASP B N 1
ATOM 722 C CA . ASP B 1 17 ? -6.086 6.578 16.219 1 98.19 17 ASP B CA 1
ATOM 723 C C . ASP B 1 17 ? -7.504 6.766 15.672 1 98.19 17 ASP B C 1
ATOM 725 O O . ASP B 1 17 ? -8.453 6.152 16.172 1 98.19 17 ASP B O 1
ATOM 729 N N . GLN B 1 18 ? -7.652 7.547 14.648 1 98.19 18 GLN B N 1
ATOM 730 C CA . GLN B 1 18 ? -8.969 7.848 14.094 1 98.19 18 GLN B CA 1
ATOM 731 C C . GLN B 1 18 ? -9.188 7.129 12.766 1 98.19 18 GLN B C 1
ATOM 733 O O . GLN B 1 18 ? -10.148 7.418 12.047 1 98.19 18 GLN B O 1
ATOM 738 N N . VAL B 1 19 ? -8.32 6.254 12.453 1 98.69 19 VAL B N 1
ATOM 739 C CA . VAL B 1 19 ? -8.508 5.434 11.258 1 98.69 19 VAL B CA 1
ATOM 740 C C . VAL B 1 19 ? -9.461 4.281 11.562 1 98.69 19 VAL B C 1
ATOM 742 O O . VAL B 1 19 ? -9.227 3.502 12.492 1 98.69 19 VAL B O 1
ATOM 745 N N . SER B 1 20 ? -10.539 4.207 10.828 1 98.31 20 SER B N 1
ATOM 746 C CA . SER B 1 20 ? -11.492 3.109 10.977 1 98.31 20 SER B CA 1
ATOM 747 C C . SER B 1 20 ? -11.836 2.49 9.625 1 98.31 20 SER B C 1
ATOM 749 O O . SER B 1 20 ? -11.992 3.201 8.633 1 98.31 20 SER B O 1
ATOM 751 N N . VAL B 1 21 ? -11.891 1.23 9.625 1 98.44 21 VAL B N 1
ATOM 752 C CA . VAL B 1 21 ? -12.297 0.483 8.438 1 98.44 21 VAL B CA 1
ATOM 753 C C . VAL B 1 21 ? -13.422 -0.482 8.789 1 98.44 21 VAL B C 1
ATOM 755 O O . VAL B 1 21 ? -13.289 -1.291 9.711 1 98.44 21 VAL B O 1
ATOM 758 N N . THR B 1 22 ? -14.5 -0.329 8.078 1 97.56 22 THR B N 1
ATOM 759 C CA . THR B 1 22 ? -15.594 -1.283 8.234 1 97.56 22 THR B CA 1
ATOM 760 C C . THR B 1 22 ? -15.773 -2.113 6.969 1 97.56 22 THR B C 1
ATOM 762 O O . THR B 1 22 ? -15.391 -1.681 5.879 1 97.56 22 THR B O 1
ATOM 765 N N . LYS B 1 23 ? -16.266 -3.338 7.242 1 96.62 23 LYS B N 1
ATOM 766 C CA . LYS B 1 23 ? -16.453 -4.281 6.145 1 96.62 23 LYS B CA 1
ATOM 767 C C . LYS B 1 23 ? -17.938 -4.605 5.945 1 96.62 23 LYS B C 1
ATOM 769 O O . LYS B 1 23 ? -18.641 -4.914 6.906 1 96.62 23 LYS B O 1
ATOM 774 N N . GLN B 1 24 ? -18.422 -4.328 4.715 1 95.5 24 GLN B N 1
ATOM 775 C CA . GLN B 1 24 ? -19.734 -4.809 4.293 1 95.5 24 GLN B CA 1
ATOM 776 C C . GLN B 1 24 ? -19.609 -5.828 3.164 1 95.5 24 GLN B C 1
ATOM 778 O O . GLN B 1 24 ? -18.922 -5.574 2.166 1 95.5 24 GLN B O 1
ATOM 783 N N . GLU B 1 25 ? -20.344 -6.941 3.43 1 93.06 25 GLU B N 1
ATOM 784 C CA . GLU B 1 25 ? -20.172 -8.016 2.457 1 93.06 25 GLU B CA 1
ATOM 785 C C . GLU B 1 25 ? -21.516 -8.508 1.926 1 93.06 25 GLU B C 1
ATOM 787 O O . GLU B 1 25 ? -22.453 -8.695 2.693 1 93.06 25 GLU B O 1
ATOM 792 N N . THR B 1 26 ? -21.594 -8.438 0.593 1 93.56 26 THR B N 1
ATOM 793 C CA . THR B 1 26 ? -22.688 -9.141 -0.074 1 93.56 26 THR B CA 1
ATOM 794 C C . THR B 1 26 ? -22.172 -10.406 -0.76 1 93.56 26 THR B C 1
ATOM 796 O O . THR B 1 26 ? -21.047 -10.836 -0.515 1 93.56 26 THR B O 1
ATOM 799 N N . ASP B 1 27 ? -22.953 -11.141 -1.529 1 92.19 27 ASP B N 1
ATOM 800 C CA . ASP B 1 27 ? -22.547 -12.383 -2.172 1 92.19 27 ASP B CA 1
ATOM 801 C C . ASP B 1 27 ? -21.453 -12.141 -3.207 1 92.19 27 ASP B C 1
ATOM 803 O O . ASP B 1 27 ? -20.594 -12.992 -3.428 1 92.19 27 ASP B O 1
ATOM 807 N N . ASP B 1 28 ? -21.391 -10.906 -3.736 1 93.44 28 ASP B N 1
ATOM 808 C CA . ASP B 1 28 ? -20.531 -10.711 -4.898 1 93.44 28 ASP B CA 1
ATOM 809 C C . ASP B 1 28 ? -19.453 -9.664 -4.609 1 93.44 28 ASP B C 1
ATOM 811 O O . ASP B 1 28 ? -18.453 -9.586 -5.328 1 93.44 28 ASP B O 1
ATOM 815 N N . VAL B 1 29 ? -19.75 -8.836 -3.539 1 94.38 29 VAL B N 1
ATOM 816 C CA . VAL B 1 29 ? -18.875 -7.691 -3.352 1 94.38 29 VAL B CA 1
ATOM 817 C C . VAL B 1 29 ? -18.484 -7.566 -1.878 1 94.38 29 VAL B C 1
ATOM 819 O O . VAL B 1 29 ? -19.328 -7.73 -0.996 1 94.38 29 VAL B O 1
ATOM 822 N N . VAL B 1 30 ? -17.234 -7.363 -1.62 1 96.06 30 VAL B N 1
ATOM 823 C CA . VAL B 1 30 ? -16.781 -6.914 -0.309 1 96.06 30 VAL B CA 1
ATOM 824 C C . VAL B 1 30 ? -16.438 -5.426 -0.36 1 96.06 30 VAL B C 1
ATOM 826 O O . VAL B 1 30 ? -15.562 -5.008 -1.121 1 96.06 30 VAL B O 1
ATOM 829 N N . LEU B 1 31 ? -17.203 -4.637 0.422 1 97.38 31 LEU B N 1
ATOM 830 C CA . LEU B 1 31 ? -17.016 -3.193 0.478 1 97.38 31 LEU B CA 1
ATOM 831 C C . LEU B 1 31 ? -16.312 -2.787 1.769 1 97.38 31 LEU B C 1
ATOM 833 O O . LEU B 1 31 ? -16.812 -3.066 2.863 1 97.38 31 LEU B O 1
ATOM 837 N N . TYR B 1 32 ? -15.148 -2.225 1.568 1 98.12 32 TYR B N 1
ATOM 838 C CA . TYR B 1 32 ? -14.453 -1.624 2.701 1 98.12 32 TYR B CA 1
ATOM 839 C C . TYR B 1 32 ? -14.711 -0.123 2.766 1 98.12 32 TYR B C 1
ATOM 841 O O . TYR B 1 32 ? -14.523 0.587 1.774 1 98.12 32 TYR B O 1
ATOM 849 N N . GLN B 1 33 ? -15.164 0.313 3.941 1 98.69 33 GLN B N 1
ATOM 850 C CA . GLN B 1 33 ? -15.406 1.733 4.172 1 98.69 33 GLN B CA 1
ATOM 851 C C . GLN B 1 33 ? -14.391 2.314 5.148 1 98.69 33 GLN B C 1
ATOM 853 O O . GLN B 1 33 ? -14.297 1.869 6.293 1 98.69 33 GLN B O 1
ATOM 858 N N . LEU B 1 34 ? -13.727 3.371 4.652 1 98.75 34 LEU B N 1
ATOM 859 C CA . LEU B 1 34 ? -12.633 3.973 5.402 1 98.75 34 LEU B CA 1
ATOM 860 C C . LEU B 1 34 ? -13.023 5.352 5.922 1 98.75 34 LEU B C 1
ATOM 862 O O . LEU B 1 34 ? -13.555 6.176 5.172 1 98.75 34 LEU B O 1
ATOM 866 N N . THR B 1 35 ? -12.773 5.578 7.203 1 98.56 35 THR B N 1
ATOM 867 C CA . THR B 1 35 ? -12.898 6.91 7.781 1 98.56 35 THR B CA 1
ATOM 868 C C . THR B 1 35 ? -11.602 7.336 8.461 1 98.56 35 THR B C 1
ATOM 870 O O . THR B 1 35 ? -10.906 6.512 9.055 1 98.56 35 THR B O 1
ATOM 873 N N . THR B 1 36 ? -11.367 8.602 8.289 1 98.62 36 THR B N 1
ATOM 874 C CA . THR B 1 36 ? -10.203 9.211 8.922 1 98.62 36 THR B CA 1
ATOM 875 C C . THR B 1 36 ? -10.57 10.562 9.531 1 98.62 36 THR B C 1
ATOM 877 O O . THR B 1 36 ? -11.703 11.023 9.391 1 98.62 36 THR B O 1
ATOM 880 N N . HIS B 1 37 ? -9.602 11.094 10.266 1 98.44 37 HIS B N 1
ATOM 881 C CA . HIS B 1 37 ? -9.789 12.469 10.703 1 98.44 37 HIS B CA 1
ATOM 882 C C . HIS B 1 37 ? -9.969 13.406 9.508 1 98.44 37 HIS B C 1
ATOM 884 O O . HIS B 1 37 ? -9.281 13.266 8.492 1 98.44 37 HIS B O 1
ATOM 890 N N . PRO B 1 38 ? -10.891 14.398 9.664 1 98 38 PRO B N 1
ATOM 891 C CA . PRO B 1 38 ? -11.141 15.32 8.547 1 98 38 PRO B CA 1
ATOM 892 C C . PRO B 1 38 ? -9.875 16.016 8.062 1 98 38 PRO B C 1
ATOM 894 O O . PRO B 1 38 ? -9.719 16.266 6.863 1 98 38 PRO B O 1
ATOM 897 N N . ASP B 1 39 ? -8.969 16.266 8.93 1 97.62 39 ASP B N 1
ATOM 898 C CA . ASP B 1 39 ? -7.715 16.938 8.594 1 97.62 39 ASP B CA 1
ATOM 899 C C . ASP B 1 39 ? -6.832 16.031 7.727 1 97.62 39 ASP B C 1
ATOM 901 O O . ASP B 1 39 ? -5.879 16.516 7.105 1 97.62 39 ASP B O 1
ATOM 905 N N . ASP B 1 40 ? -7.168 14.664 7.727 1 98 40 ASP B N 1
ATOM 906 C CA . ASP B 1 40 ? -6.281 13.695 7.082 1 98 40 ASP B CA 1
ATOM 907 C C . ASP B 1 40 ? -6.84 13.258 5.73 1 98 40 ASP B C 1
ATOM 909 O O . ASP B 1 40 ? -6.168 12.547 4.977 1 98 40 ASP B O 1
ATOM 913 N N . LEU B 1 41 ? -8.023 13.648 5.391 1 97.56 41 LEU B N 1
ATOM 914 C CA . LEU B 1 41 ? -8.695 13.18 4.188 1 97.56 41 LEU B CA 1
ATOM 915 C C . LEU B 1 41 ? -7.871 13.5 2.943 1 97.56 41 LEU B C 1
ATOM 917 O O . LEU B 1 41 ? -7.723 12.656 2.057 1 97.56 41 LEU B O 1
ATOM 921 N N . GLY B 1 42 ? -7.297 14.625 2.924 1 97.19 42 GLY B N 1
ATOM 922 C CA . GLY B 1 42 ? -6.477 15.031 1.79 1 97.19 42 GLY B CA 1
ATOM 923 C C . GLY B 1 42 ? -5.254 14.148 1.599 1 97.19 42 GLY B C 1
ATOM 924 O O . GLY B 1 42 ? -4.855 13.875 0.466 1 97.19 42 GLY B O 1
ATOM 925 N N . LYS B 1 43 ? -4.699 13.688 2.641 1 97.31 43 LYS B N 1
ATOM 926 C CA . LYS B 1 43 ? -3.518 12.828 2.588 1 97.31 43 LYS B CA 1
ATOM 927 C C . LYS B 1 43 ? -3.867 11.445 2.047 1 97.31 43 LYS B C 1
ATOM 929 O O . LYS B 1 43 ? -3.064 10.828 1.341 1 97.31 43 LYS B O 1
ATOM 934 N N . VAL B 1 44 ? -5.027 10.984 2.346 1 98.44 44 VAL B N 1
ATOM 935 C CA . VAL B 1 44 ? -5.445 9.641 1.962 1 98.44 44 VAL B CA 1
ATOM 936 C C . VAL B 1 44 ? -5.875 9.633 0.497 1 98.44 44 VAL B C 1
ATOM 938 O O . VAL B 1 44 ? -5.586 8.68 -0.236 1 98.44 44 VAL B O 1
ATOM 941 N N . ILE B 1 45 ? -6.523 10.688 0.11 1 98.12 45 ILE B N 1
ATOM 942 C CA . ILE B 1 45 ? -7.004 10.773 -1.266 1 98.12 45 ILE B CA 1
ATOM 943 C C . ILE B 1 45 ? -5.844 11.125 -2.195 1 98.12 45 ILE B C 1
ATOM 945 O O . ILE B 1 45 ? -5.641 10.469 -3.221 1 98.12 45 ILE B O 1
ATOM 949 N N . GLY B 1 46 ? -5.039 12.164 -1.846 1 97.25 46 GLY B N 1
ATOM 950 C CA . GLY B 1 46 ? -3.938 12.664 -2.654 1 97.25 46 GLY B CA 1
ATOM 951 C C . GLY B 1 46 ? -4.387 13.602 -3.756 1 97.25 46 GLY B C 1
ATOM 952 O O . GLY B 1 46 ? -5.586 13.719 -4.035 1 97.25 46 GLY B O 1
ATOM 953 N N . LYS B 1 47 ? -3.361 14.289 -4.312 1 95.88 47 LYS B N 1
ATOM 954 C CA . LYS B 1 47 ? -3.654 15.18 -5.434 1 95.88 47 LYS B CA 1
ATOM 955 C C . LYS B 1 47 ? -4.285 14.406 -6.594 1 95.88 47 LYS B C 1
ATOM 957 O O . LYS B 1 47 ? -3.754 13.383 -7.031 1 95.88 47 LYS B O 1
ATOM 962 N N . GLN B 1 48 ? -5.496 14.812 -6.992 1 97.19 48 GLN B N 1
ATOM 963 C CA . GLN B 1 48 ? -6.246 14.188 -8.078 1 97.19 48 GLN B CA 1
ATOM 964 C C . GLN B 1 48 ? -6.562 12.727 -7.754 1 97.19 48 GLN B C 1
ATOM 966 O O . GLN B 1 48 ? -6.559 11.875 -8.641 1 97.19 48 GLN B O 1
ATOM 971 N N . GLY B 1 49 ? -6.672 12.359 -6.559 1 97.94 49 GLY B N 1
ATOM 972 C CA . GLY B 1 49 ? -7.035 11.016 -6.133 1 97.94 49 GLY B CA 1
ATOM 973 C C . GLY B 1 49 ? -5.918 10.008 -6.34 1 97.94 49 GLY B C 1
ATOM 974 O O . GLY B 1 49 ? -6.172 8.805 -6.406 1 97.94 49 GLY B O 1
ATOM 975 N N . ARG B 1 50 ? -4.766 10.461 -6.379 1 98.31 50 ARG B N 1
ATOM 976 C CA . ARG B 1 50 ? -3.639 9.625 -6.77 1 98.31 50 ARG B CA 1
ATOM 977 C C . ARG B 1 50 ? -3.346 8.57 -5.707 1 98.31 50 ARG B C 1
ATOM 979 O O . ARG B 1 50 ? -3.088 7.406 -6.031 1 98.31 50 ARG B O 1
ATOM 986 N N . ILE B 1 51 ? -3.414 8.93 -4.484 1 98.62 51 ILE B N 1
ATOM 987 C CA . ILE B 1 51 ? -3.08 8 -3.412 1 98.62 51 ILE B CA 1
ATOM 988 C C . ILE B 1 51 ? -4.215 7 -3.229 1 98.62 51 ILE B C 1
ATOM 990 O O . ILE B 1 51 ? -3.975 5.801 -3.066 1 98.62 51 ILE B O 1
ATOM 994 N N . ALA B 1 52 ? -5.43 7.48 -3.34 1 98.69 52 ALA B N 1
ATOM 995 C CA . ALA B 1 52 ? -6.594 6.602 -3.266 1 98.69 52 ALA B CA 1
ATOM 996 C C . ALA B 1 52 ? -6.555 5.547 -4.367 1 98.69 52 ALA B C 1
ATOM 998 O O . ALA B 1 52 ? -6.793 4.363 -4.109 1 98.69 52 ALA B O 1
ATOM 999 N N . LYS B 1 53 ? -6.215 6.008 -5.48 1 98.75 53 LYS B N 1
ATOM 1000 C CA . LYS B 1 53 ? -6.113 5.082 -6.605 1 98.75 53 LYS B CA 1
ATOM 1001 C C . LYS B 1 53 ? -5.02 4.043 -6.367 1 98.75 53 LYS B C 1
ATOM 1003 O O . LYS B 1 53 ? -5.211 2.859 -6.66 1 98.75 53 LYS B O 1
ATOM 1008 N N . ALA B 1 54 ? -3.908 4.457 -5.832 1 98.88 54 ALA B N 1
ATOM 1009 C CA . ALA B 1 54 ? -2.801 3.549 -5.551 1 98.88 54 ALA B CA 1
ATOM 1010 C C . ALA B 1 54 ? -3.207 2.494 -4.523 1 98.88 54 ALA B C 1
ATOM 1012 O O . ALA B 1 54 ? -2.916 1.308 -4.695 1 98.88 54 ALA B O 1
ATOM 1013 N N . ILE B 1 55 ? -3.883 2.949 -3.512 1 98.88 55 ILE B N 1
ATOM 1014 C CA . ILE B 1 55 ? -4.336 2.021 -2.482 1 98.88 55 ILE B CA 1
ATOM 1015 C C . ILE B 1 55 ? -5.305 1.007 -3.092 1 98.88 55 ILE B C 1
ATOM 1017 O O . ILE B 1 55 ? -5.176 -0.198 -2.861 1 98.88 55 ILE B O 1
ATOM 1021 N N . ARG B 1 56 ? -6.25 1.467 -3.887 1 98.62 56 ARG B N 1
ATOM 1022 C CA . ARG B 1 56 ? -7.215 0.579 -4.527 1 98.62 56 ARG B CA 1
ATOM 1023 C C . ARG B 1 56 ? -6.516 -0.424 -5.441 1 98.62 56 ARG B C 1
ATOM 1025 O O . ARG B 1 56 ? -6.902 -1.593 -5.496 1 98.62 56 ARG B O 1
ATOM 1032 N N . THR B 1 57 ? -5.48 -0 -6.137 1 98.56 57 THR B N 1
ATOM 1033 C CA . THR B 1 57 ? -4.723 -0.893 -7.008 1 98.56 57 THR B CA 1
ATOM 1034 C C . THR B 1 57 ? -4.09 -2.023 -6.199 1 98.56 57 THR B C 1
ATOM 1036 O O . THR B 1 57 ? -4.18 -3.191 -6.582 1 98.56 57 THR B O 1
ATOM 1039 N N . VAL B 1 58 ? -3.488 -1.646 -5.086 1 98.44 58 VAL B N 1
ATOM 1040 C CA . VAL B 1 58 ? -2.854 -2.637 -4.223 1 98.44 58 VAL B CA 1
ATOM 1041 C C . VAL B 1 58 ? -3.906 -3.602 -3.684 1 98.44 58 VAL B C 1
ATOM 1043 O O . VAL B 1 58 ? -3.697 -4.816 -3.676 1 98.44 58 VAL B O 1
ATOM 1046 N N . LEU B 1 59 ? -5.07 -3.074 -3.305 1 98.06 59 LEU B N 1
ATOM 1047 C CA . LEU B 1 59 ? -6.121 -3.91 -2.725 1 98.06 59 LEU B CA 1
ATOM 1048 C C . LEU B 1 59 ? -6.68 -4.875 -3.764 1 98.06 59 LEU B C 1
ATOM 1050 O O . LEU B 1 59 ? -6.93 -6.043 -3.457 1 98.06 59 LEU B O 1
ATOM 1054 N N . PHE B 1 60 ? -6.832 -4.387 -4.961 1 96.81 60 PHE B N 1
ATOM 1055 C CA . PHE B 1 60 ? -7.324 -5.23 -6.043 1 96.81 60 PHE B CA 1
ATOM 1056 C C . PHE B 1 60 ? -6.367 -6.387 -6.305 1 96.81 60 PHE B C 1
ATOM 1058 O O . PHE B 1 60 ? -6.801 -7.535 -6.457 1 96.81 60 PHE B O 1
ATOM 1065 N N . ALA B 1 61 ? -5.148 -6.062 -6.305 1 96.81 61 ALA B N 1
ATOM 1066 C CA . ALA B 1 61 ? -4.141 -7.098 -6.535 1 96.81 61 ALA B CA 1
ATOM 1067 C C . ALA B 1 61 ? -4.117 -8.102 -5.387 1 96.81 61 ALA B C 1
ATOM 1069 O O . ALA B 1 61 ? -3.998 -9.312 -5.613 1 96.81 61 ALA B O 1
ATOM 1070 N N . ALA B 1 62 ? -4.223 -7.629 -4.23 1 96.69 62 ALA B N 1
ATOM 1071 C CA . ALA B 1 62 ? -4.184 -8.477 -3.045 1 96.69 62 ALA B CA 1
ATOM 1072 C C . ALA B 1 62 ? -5.398 -9.398 -2.986 1 96.69 62 ALA B C 1
ATOM 1074 O O . ALA B 1 62 ? -5.332 -10.492 -2.424 1 96.69 62 ALA B O 1
ATOM 1075 N N . ALA B 1 63 ? -6.496 -8.945 -3.578 1 94.19 63 ALA B N 1
ATOM 1076 C CA . ALA B 1 63 ? -7.75 -9.688 -3.543 1 94.19 63 ALA B CA 1
ATOM 1077 C C . ALA B 1 63 ? -7.871 -10.625 -4.742 1 94.19 63 ALA B C 1
ATOM 1079 O O . ALA B 1 63 ? -8.93 -11.211 -4.977 1 94.19 63 ALA B O 1
ATOM 1080 N N . SER B 1 64 ? -6.863 -10.711 -5.523 1 85.88 64 SER B N 1
ATOM 1081 C CA . SER B 1 64 ? -6.926 -11.438 -6.789 1 85.88 64 SER B CA 1
ATOM 1082 C C . SER B 1 64 ? -7.328 -12.891 -6.574 1 85.88 64 SER B C 1
ATOM 1084 O O . SER B 1 64 ? -7.902 -13.523 -7.465 1 85.88 64 SER B O 1
ATOM 1086 N N . HIS B 1 65 ? -7.105 -13.328 -5.398 1 80.06 65 HIS B N 1
ATOM 1087 C CA . HIS B 1 65 ? -7.449 -14.727 -5.16 1 80.06 65 HIS B CA 1
ATOM 1088 C C . HIS B 1 65 ? -8.828 -14.852 -4.52 1 80.06 65 HIS B C 1
ATOM 1090 O O . HIS B 1 65 ? -9.312 -15.961 -4.285 1 80.06 65 HIS B O 1
ATOM 1096 N N . ASN B 1 66 ? -9.406 -13.742 -4.336 1 79.12 66 ASN B N 1
ATOM 1097 C CA . ASN B 1 66 ? -10.703 -13.766 -3.666 1 79.12 66 ASN B CA 1
ATOM 1098 C C . ASN B 1 66 ? -11.844 -13.992 -4.656 1 79.12 66 ASN B C 1
ATOM 1100 O O . ASN B 1 66 ? -11.727 -13.648 -5.836 1 79.12 66 ASN B O 1
ATOM 1104 N N . GLU B 1 67 ? -12.789 -14.539 -4.281 1 81.31 67 GLU B N 1
ATOM 1105 C CA . GLU B 1 67 ? -13.969 -14.812 -5.098 1 81.31 67 GLU B CA 1
ATOM 1106 C C . GLU B 1 67 ? -14.797 -13.547 -5.312 1 81.31 67 GLU B C 1
ATOM 1108 O O . GLU B 1 67 ? -15.445 -13.391 -6.348 1 81.31 67 GLU B O 1
ATOM 1113 N N . LYS B 1 68 ? -14.75 -12.742 -4.391 1 89.81 68 LYS B N 1
ATOM 1114 C CA . LYS B 1 68 ? -15.586 -11.547 -4.453 1 89.81 68 LYS B CA 1
ATOM 1115 C C . LYS B 1 68 ? -14.781 -10.336 -4.918 1 89.81 68 LYS B C 1
ATOM 1117 O O . LYS B 1 68 ? -13.57 -10.266 -4.676 1 89.81 68 LYS B O 1
ATOM 1122 N N . ARG B 1 69 ? -15.523 -9.406 -5.555 1 93.38 69 ARG B N 1
ATOM 1123 C CA . ARG B 1 69 ? -14.945 -8.125 -5.918 1 93.38 69 ARG B CA 1
ATOM 1124 C C . ARG B 1 69 ? -14.68 -7.27 -4.68 1 93.38 69 ARG B C 1
ATOM 1126 O O . ARG B 1 69 ? -15.5 -7.234 -3.76 1 93.38 69 ARG B O 1
ATOM 1133 N N . VAL B 1 70 ? -13.602 -6.594 -4.664 1 96.5 70 VAL B N 1
ATOM 1134 C CA . VAL B 1 70 ? -13.242 -5.766 -3.518 1 96.5 70 VAL B CA 1
ATOM 1135 C C . VAL B 1 70 ? -13.352 -4.289 -3.895 1 96.5 70 VAL B C 1
ATOM 1137 O O . VAL B 1 70 ? -12.906 -3.881 -4.969 1 96.5 70 VAL B O 1
ATOM 1140 N N . GLN B 1 71 ? -14.047 -3.525 -3.012 1 96.94 71 GLN B N 1
ATOM 1141 C CA . GLN B 1 71 ? -14.188 -2.084 -3.201 1 96.94 71 GLN B CA 1
ATOM 1142 C C . GLN B 1 71 ? -13.75 -1.322 -1.952 1 96.94 71 GLN B C 1
ATOM 1144 O O . GLN B 1 71 ? -14.016 -1.754 -0.83 1 96.94 71 GLN B O 1
ATOM 1149 N N . LEU B 1 72 ? -13.125 -0.24 -2.201 1 98.44 72 LEU B N 1
ATOM 1150 C CA . LEU B 1 72 ? -12.773 0.667 -1.115 1 98.44 72 LEU B CA 1
ATOM 1151 C C . LEU B 1 72 ? -13.492 2.002 -1.266 1 98.44 72 LEU B C 1
ATOM 1153 O O . LEU B 1 72 ? -13.391 2.654 -2.309 1 98.44 72 LEU B O 1
ATOM 1157 N N . GLU B 1 73 ? -14.227 2.33 -0.268 1 98.38 73 GLU B N 1
ATOM 1158 C CA . GLU B 1 73 ? -14.883 3.635 -0.194 1 98.38 73 GLU B CA 1
ATOM 1159 C C . GLU B 1 73 ? -14.281 4.492 0.916 1 98.38 73 GLU B C 1
ATOM 1161 O O . GLU B 1 73 ? -14.18 4.051 2.062 1 98.38 73 GLU B O 1
ATOM 1166 N N . ILE B 1 74 ? -13.867 5.688 0.531 1 98.31 74 ILE B N 1
ATOM 1167 C CA . ILE B 1 74 ? -13.375 6.648 1.509 1 98.31 74 ILE B CA 1
ATOM 1168 C C . ILE B 1 74 ? -14.492 7.617 1.891 1 98.31 74 ILE B C 1
ATOM 1170 O O . ILE B 1 74 ? -14.977 8.375 1.051 1 98.31 74 ILE B O 1
ATOM 1174 N N . LEU B 1 75 ? -14.797 7.57 3.121 1 96.62 75 LEU B N 1
ATOM 1175 C CA . LEU B 1 75 ? -15.93 8.359 3.594 1 96.62 75 LEU B CA 1
ATOM 1176 C C . LEU B 1 75 ? -15.461 9.664 4.227 1 96.62 75 LEU B C 1
ATOM 1178 O O . LEU B 1 75 ? -14.414 9.695 4.879 1 96.62 75 LEU B O 1
ATOM 1182 N N . GLU B 1 76 ? -16.141 10.742 4.059 1 87.12 76 GLU B N 1
ATOM 1183 C CA . GLU B 1 76 ? -15.836 12.031 4.672 1 87.12 76 GLU B CA 1
ATOM 1184 C C . GLU B 1 76 ? -16.453 12.141 6.062 1 87.12 76 GLU B C 1
ATOM 1186 O O . GLU B 1 76 ? -17.469 11.5 6.352 1 87.12 76 GLU B O 1
#

pLDDT: mean 96.26, std 4.14, range [79.12, 98.88]

InterPro domains:
  IPR009019 K homology domain superfamily, prokaryotic type [SSF54814] (15-59)
  IPR015946 K homology domain-like, alpha/beta [G3DSA:3.30.300.20] (4-65)
  IPR020627 RNA-binding protein KhpA [MF_00088] (1-75)
  IPR020627 RNA-binding protein KhpA [PTHR34654] (1-76)
  IPR020627 RNA-binding protein KhpA [cd22533] (1-75)

Solvent-accessible surface area (backbone atoms only — not comparable to full-atom values): 8524 Å² total; per-residue (Å²): 105,67,67,55,51,48,55,57,50,44,51,46,41,87,51,52,89,48,57,46,75,45,81,46,75,62,94,58,39,37,38,34,40,34,37,54,43,81,89,32,48,61,55,53,31,32,81,92,40,47,36,40,50,22,52,50,50,49,49,49,56,42,37,66,83,47,91,42,47,75,45,81,42,81,51,130,105,67,66,55,53,48,54,57,50,42,51,46,41,88,51,53,90,45,56,45,75,46,83,47,75,60,95,57,38,37,38,36,41,35,37,54,42,81,90,32,48,62,57,52,31,32,80,93,41,48,37,40,50,21,52,50,51,49,50,48,56,42,39,64,83,48,90,42,48,75,44,81,42,81,50,133

Nearest PDB structures (foldseek):
  8ove-assembly1_AX  TM=7.823E-01  e=1.254E-02  Trypanosoma brucei brucei
  8q87-assembly1_Ac  TM=7.252E-01  e=2.016E-02  Gallus gallus
  7oyc-assembly1_D2  TM=7.204E-01  e=2.016E-02  Xenopus laevis
  7qiz-assembly1_NA  TM=6.086E-01  e=3.027E-02  Solanum lycopersicum
  8rxx-assembly1_SC  TM=6.649E-01  e=6.826E-02  Leishmania major strain Friedlin

Organism: NCBI:txid33932

Radius of gyration: 15.2 Å; Cα contacts (8 Å, |Δi|>4): 260; chains: 2; bounding box: 46×34×33 Å

Secondary structure (DSSP, 8-state):
-HHHHHHHHHTT-S-GGG-EEEEEE-SSEEEEEEE--GGGHHHHH-GGGHHHHHHHHHHHHHTTT-SSEEEEEEE-/-HHHHHHHHHTT-S-GGG-EEEEEE-SSEEEEEEE--GGGHHHHH-GGGHHHHHHHHHHHHHTTT-SSEEEEEEE-